Protein AF-A0A813Y7B6-F1 (afdb_monomer_lite)

Sequence (133 aa):
MFFLPTRCTTTSLQLALNINSVHDSIRKAKLEFFLNLTKNAFTKEIIRVSINLNIDRDLTSEIIDIMTTEDDSIINSQLNIMDKVKATLYVIRVREKDKMKQNEEARQIKDILPSNDRVVIKTRLFNSLKFGV

Organism: NCBI:txid104777

Foldseek 3Di:
DDPDPPDDPDPLQCLLVVPDDPLLVVLLVLLVVVLVLCVDPVSVVVCVVCVPPPDDDDSLNVNVVSLVVDPDPQLVPDPDSNSSSVSSNVVSVVVSVVSCVVRPLSVQLNVLPVDPDPVSSVVSVCVSPVDDD

Structure (mmCIF, N/CA/C/O backbone):
data_AF-A0A813Y7B6-F1
#
_entry.id   AF-A0A813Y7B6-F1
#
loop_
_atom_site.group_PDB
_atom_site.id
_atom_site.type_symbol
_atom_site.label_atom_id
_atom_site.label_alt_id
_atom_site.label_comp_id
_atom_site.label_asym_id
_atom_site.label_entity_id
_atom_site.label_seq_id
_atom_site.pdbx_PDB_ins_code
_atom_site.Cartn_x
_atom_site.Cartn_y
_atom_site.Cartn_z
_atom_site.occupancy
_atom_site.B_iso_or_equiv
_atom_site.auth_seq_id
_atom_site.aut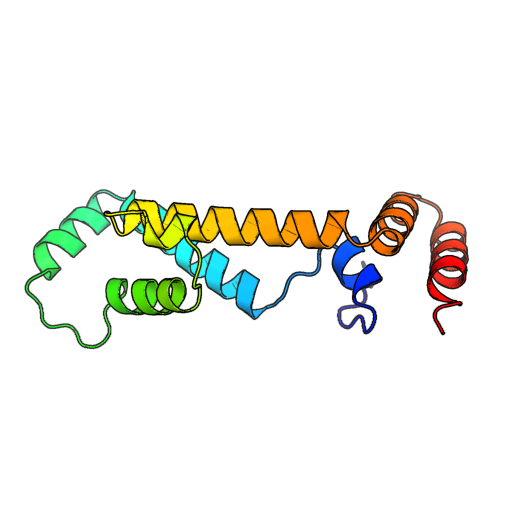h_comp_id
_atom_site.auth_asym_id
_atom_site.auth_atom_id
_atom_site.pdbx_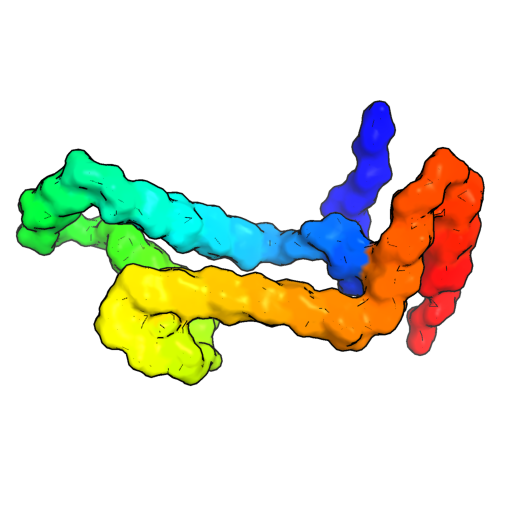PDB_model_num
ATOM 1 N N . MET A 1 1 ? 25.094 15.630 -7.763 1.00 32.09 1 MET A N 1
ATOM 2 C CA . MET A 1 1 ? 23.729 16.093 -8.091 1.00 32.09 1 MET A CA 1
ATOM 3 C C . MET A 1 1 ? 23.071 15.034 -8.971 1.00 32.09 1 MET A C 1
ATOM 5 O O . MET A 1 1 ? 23.553 14.802 -10.074 1.00 32.09 1 MET A O 1
ATOM 9 N N . PHE A 1 2 ? 22.090 14.296 -8.443 1.00 38.66 2 PHE A N 1
ATOM 10 C CA . PHE A 1 2 ? 21.361 13.255 -9.179 1.00 38.66 2 PHE A CA 1
ATOM 11 C C . PHE A 1 2 ? 20.254 13.913 -10.009 1.00 38.66 2 PHE A C 1
ATOM 13 O O . PHE A 1 2 ? 19.359 14.534 -9.448 1.00 38.66 2 PHE A O 1
ATOM 20 N N . PHE A 1 3 ? 20.320 13.782 -11.333 1.00 45.66 3 PHE A N 1
ATOM 21 C CA . PHE A 1 3 ? 19.260 14.193 -12.257 1.00 45.66 3 PHE A CA 1
ATOM 22 C C . PHE A 1 3 ? 18.412 12.953 -12.575 1.00 45.66 3 PHE A C 1
ATOM 24 O O . PHE A 1 3 ? 18.473 12.398 -13.669 1.00 45.66 3 PHE A O 1
ATOM 31 N N . LEU A 1 4 ? 17.711 12.429 -11.565 1.00 51.22 4 LEU A N 1
ATOM 32 C CA . LEU A 1 4 ? 16.708 11.392 -11.798 1.00 51.22 4 LEU A CA 1
ATOM 33 C C . LEU A 1 4 ? 15.534 12.053 -12.535 1.00 51.22 4 LEU A C 1
ATOM 35 O O . LEU A 1 4 ? 15.033 13.070 -12.048 1.00 51.22 4 LEU A O 1
ATOM 39 N N . PRO A 1 5 ? 15.106 11.539 -13.702 1.00 50.25 5 PRO A N 1
ATOM 40 C CA . PRO A 1 5 ? 13.949 12.079 -14.402 1.00 50.25 5 PRO A CA 1
ATOM 41 C C . PRO A 1 5 ? 12.721 11.987 -13.489 1.00 50.25 5 PRO A C 1
ATOM 43 O O . PRO A 1 5 ? 12.234 10.900 -13.197 1.00 50.25 5 PRO A O 1
ATOM 46 N N . THR A 1 6 ? 12.219 13.128 -13.020 1.00 48.78 6 THR A N 1
ATOM 47 C CA . THR A 1 6 ? 11.017 13.212 -12.169 1.00 48.78 6 THR A CA 1
ATOM 48 C C . THR A 1 6 ? 9.726 13.003 -12.954 1.00 48.78 6 THR A C 1
ATOM 50 O O . THR A 1 6 ? 8.670 12.784 -12.367 1.00 48.78 6 THR A O 1
ATOM 53 N N . ARG A 1 7 ? 9.799 13.054 -14.288 1.00 47.41 7 ARG A N 1
ATOM 54 C CA . ARG A 1 7 ? 8.702 12.747 -15.204 1.00 47.41 7 ARG A CA 1
ATOM 55 C C . ARG A 1 7 ? 9.185 11.697 -16.187 1.00 47.41 7 ARG A C 1
ATOM 57 O O . ARG A 1 7 ? 10.040 11.966 -17.024 1.00 47.41 7 ARG A O 1
ATOM 64 N N . CYS A 1 8 ? 8.653 10.498 -16.047 1.00 57.00 8 CYS A N 1
ATOM 65 C CA . CYS A 1 8 ? 8.930 9.385 -16.930 1.00 57.00 8 CYS A CA 1
ATOM 66 C C . CYS A 1 8 ? 7.625 9.038 -17.646 1.00 57.00 8 CYS A C 1
ATOM 68 O O . CYS A 1 8 ? 6.603 8.899 -16.986 1.00 57.00 8 CYS A O 1
ATOM 70 N N . THR A 1 9 ? 7.619 8.984 -18.974 1.00 59.44 9 THR A N 1
ATOM 71 C CA . THR A 1 9 ? 6.411 8.694 -19.766 1.00 59.44 9 THR A CA 1
ATOM 72 C C . THR A 1 9 ? 6.190 7.198 -19.970 1.00 59.44 9 THR A C 1
ATOM 74 O O . THR A 1 9 ? 5.067 6.786 -20.233 1.00 59.44 9 THR A O 1
ATOM 77 N N . THR A 1 10 ? 7.235 6.378 -19.823 1.00 69.81 10 THR A N 1
ATOM 78 C CA . THR A 1 10 ? 7.169 4.929 -20.029 1.00 69.81 10 THR A CA 1
ATOM 79 C C . THR A 1 10 ? 6.948 4.193 -18.709 1.00 69.81 10 THR A C 1
ATOM 81 O O . THR A 1 10 ? 7.734 4.309 -17.765 1.00 69.81 10 THR A O 1
ATOM 84 N N . THR A 1 11 ? 5.882 3.392 -18.640 1.00 71.56 11 THR A N 1
ATOM 85 C CA . THR A 1 11 ? 5.527 2.595 -17.453 1.00 71.56 11 THR A CA 1
ATOM 86 C C . THR A 1 11 ? 6.656 1.640 -17.055 1.00 71.56 11 THR A C 1
ATOM 88 O O . THR A 1 11 ? 6.931 1.484 -15.870 1.00 71.56 11 THR A O 1
ATOM 91 N N . SER A 1 12 ? 7.380 1.070 -18.024 1.00 71.00 12 SER A N 1
ATOM 92 C CA . SER A 1 12 ? 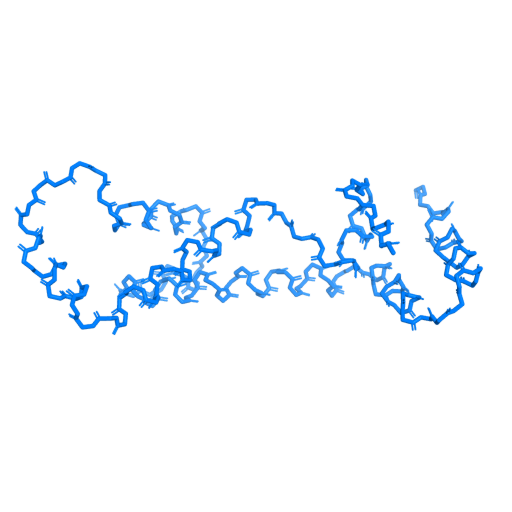8.510 0.161 -17.781 1.00 71.00 12 SER A CA 1
ATOM 93 C C . SER A 1 12 ? 9.681 0.842 -17.052 1.00 71.00 12 SER A C 1
ATOM 95 O O . SER A 1 12 ? 10.243 0.275 -16.117 1.00 71.00 12 SER A O 1
ATOM 97 N N . LEU A 1 13 ? 10.020 2.090 -17.406 1.00 73.19 13 LEU A N 1
ATOM 98 C CA . LEU A 1 13 ? 11.091 2.847 -16.741 1.00 73.19 13 LEU A CA 1
ATOM 99 C C . LEU A 1 13 ? 10.633 3.410 -15.386 1.00 73.19 13 LEU A C 1
ATOM 101 O O . LEU A 1 13 ? 11.421 3.412 -14.442 1.00 73.19 13 LEU A O 1
ATOM 105 N N . GLN A 1 14 ? 9.367 3.828 -15.257 1.00 75.12 14 GLN A N 1
ATOM 106 C CA . GLN A 1 14 ? 8.779 4.189 -13.959 1.00 75.12 14 GLN A CA 1
ATOM 107 C C . GLN A 1 14 ? 8.874 3.027 -12.967 1.00 75.12 14 GLN A C 1
ATOM 109 O O . GLN A 1 14 ? 9.370 3.205 -11.854 1.00 75.12 14 GLN A O 1
ATOM 114 N N . LEU A 1 15 ? 8.454 1.834 -13.399 1.00 76.25 15 LEU A N 1
ATOM 115 C CA . LEU A 1 15 ? 8.557 0.608 -12.617 1.00 76.25 15 LEU A CA 1
ATOM 116 C C . LEU A 1 15 ? 10.020 0.329 -12.266 1.00 76.25 15 LEU A C 1
ATOM 118 O O . LEU A 1 15 ? 10.339 0.233 -11.089 1.00 76.25 15 LEU A O 1
ATOM 122 N N . ALA A 1 16 ? 10.937 0.313 -13.238 1.00 75.75 16 ALA A N 1
ATOM 123 C CA . ALA A 1 16 ? 12.356 0.036 -12.992 1.00 75.75 16 ALA A CA 1
ATOM 124 C C . ALA A 1 16 ? 13.019 0.992 -11.981 1.00 75.75 16 ALA A C 1
ATOM 126 O O . ALA A 1 16 ? 13.853 0.567 -11.179 1.00 75.75 16 ALA A O 1
ATOM 127 N N . LEU A 1 17 ? 12.625 2.269 -11.990 1.00 76.19 17 LEU A N 1
ATOM 128 C CA . LEU A 1 17 ? 13.081 3.296 -11.047 1.00 76.19 17 LEU A CA 1
ATOM 129 C C . LEU A 1 17 ? 12.344 3.264 -9.699 1.00 76.19 17 LEU A C 1
ATOM 131 O O . LEU A 1 17 ? 12.621 4.092 -8.831 1.00 76.19 17 LEU A O 1
ATOM 135 N N . ASN A 1 18 ? 11.427 2.312 -9.513 1.00 74.31 18 ASN A N 1
ATOM 136 C CA . ASN A 1 18 ? 10.583 2.173 -8.332 1.00 74.31 18 ASN A CA 1
ATOM 137 C C . ASN A 1 18 ? 9.771 3.451 -8.038 1.00 74.31 18 ASN A C 1
ATOM 139 O O . ASN A 1 18 ? 9.565 3.826 -6.882 1.00 74.31 18 ASN A O 1
ATOM 143 N N . ILE A 1 19 ? 9.354 4.148 -9.100 1.00 78.50 19 ILE A N 1
ATOM 144 C CA . ILE A 1 19 ? 8.510 5.338 -9.022 1.00 78.50 19 ILE A CA 1
ATOM 145 C C . ILE A 1 19 ? 7.065 4.858 -8.907 1.00 78.50 19 ILE A C 1
ATOM 147 O O . ILE A 1 19 ? 6.453 4.429 -9.884 1.00 78.50 19 ILE A O 1
ATOM 151 N N . ASN A 1 20 ? 6.527 4.927 -7.693 1.00 72.94 20 ASN A N 1
ATOM 152 C CA . ASN A 1 20 ? 5.148 4.549 -7.410 1.00 72.94 20 ASN A CA 1
ATOM 153 C C . ASN A 1 20 ? 4.174 5.690 -7.725 1.00 72.94 20 ASN A C 1
ATOM 155 O O . ASN A 1 20 ? 4.542 6.868 -7.750 1.00 72.94 20 ASN A O 1
ATOM 159 N N . SER A 1 21 ? 2.899 5.338 -7.902 1.00 79.00 21 SER A N 1
ATOM 160 C CA . SER A 1 21 ? 1.814 6.319 -7.959 1.00 79.00 21 SER A CA 1
ATOM 161 C C . SER A 1 21 ? 1.821 7.185 -6.698 1.00 79.00 21 SER A C 1
ATOM 163 O O . SER A 1 21 ? 1.938 6.683 -5.574 1.00 79.00 21 SER A O 1
ATOM 165 N N . VAL A 1 22 ? 1.665 8.498 -6.879 1.00 81.31 22 VAL A N 1
ATOM 166 C CA . VAL A 1 22 ? 1.562 9.454 -5.767 1.00 81.31 22 VAL A CA 1
ATOM 167 C C . VAL A 1 22 ? 0.354 9.117 -4.893 1.00 81.31 22 VAL A C 1
ATOM 169 O O . VAL A 1 22 ? 0.460 9.141 -3.670 1.00 81.31 22 VAL A O 1
ATOM 172 N N . HIS A 1 23 ? -0.766 8.723 -5.506 1.00 81.62 23 HIS A N 1
ATOM 173 C CA . HIS A 1 23 ? -1.965 8.316 -4.776 1.00 81.62 23 HIS A CA 1
ATOM 174 C C . HIS A 1 23 ? -1.714 7.077 -3.912 1.00 81.62 23 HIS A C 1
ATOM 176 O O . HIS A 1 23 ? -2.035 7.100 -2.726 1.00 81.62 23 HIS A O 1
ATOM 182 N N . ASP A 1 24 ? -1.076 6.040 -4.460 1.00 81.25 24 ASP A N 1
ATOM 183 C CA . ASP A 1 24 ? -0.764 4.816 -3.707 1.00 81.25 24 ASP A CA 1
ATOM 184 C C . ASP A 1 24 ? 0.225 5.101 -2.571 1.00 81.25 24 ASP A C 1
ATOM 186 O O . ASP A 1 24 ? 0.063 4.610 -1.453 1.00 81.25 24 ASP A O 1
ATOM 190 N N . SER A 1 25 ? 1.203 5.975 -2.822 1.00 85.38 25 SER A N 1
ATOM 191 C CA . SER A 1 25 ? 2.185 6.394 -1.818 1.00 85.38 25 SER A CA 1
ATOM 192 C C . SER A 1 25 ? 1.533 7.158 -0.663 1.00 85.38 25 SER A C 1
ATOM 194 O O . SER A 1 25 ? 1.819 6.875 0.500 1.00 85.38 25 SER A O 1
ATOM 196 N N . ILE A 1 26 ? 0.616 8.086 -0.962 1.00 88.12 26 ILE A N 1
ATOM 197 C CA . ILE A 1 26 ? -0.142 8.830 0.055 1.00 88.12 26 ILE A CA 1
ATOM 198 C C . ILE A 1 26 ? -1.044 7.881 0.848 1.00 88.12 26 ILE A C 1
ATOM 200 O O . ILE A 1 26 ? -1.061 7.945 2.078 1.00 88.12 26 ILE A O 1
ATOM 204 N N . ARG A 1 27 ? -1.767 6.976 0.173 1.00 87.69 27 ARG A N 1
ATOM 205 C CA . ARG A 1 27 ? -2.630 5.980 0.832 1.00 87.69 27 ARG A CA 1
ATOM 206 C C . ARG A 1 27 ? -1.821 5.122 1.800 1.00 87.69 27 ARG A C 1
ATOM 208 O O . ARG A 1 27 ? -2.172 5.022 2.973 1.00 87.69 27 ARG A O 1
ATOM 215 N N . LYS A 1 28 ? -0.692 4.578 1.343 1.00 90.12 28 LYS A N 1
ATOM 216 C CA . LYS A 1 28 ? 0.225 3.786 2.167 1.00 90.12 28 LYS A CA 1
ATOM 217 C C . LYS A 1 28 ? 0.735 4.571 3.373 1.00 90.12 28 LYS A C 1
ATOM 219 O O . LYS A 1 28 ? 0.673 4.055 4.484 1.00 90.12 28 LYS A O 1
ATOM 224 N N . ALA A 1 29 ? 1.170 5.816 3.174 1.00 90.44 29 ALA A N 1
ATOM 225 C CA . ALA A 1 29 ? 1.653 6.665 4.259 1.00 90.44 29 ALA A CA 1
ATOM 226 C C . ALA A 1 29 ? 0.577 6.906 5.329 1.00 90.44 29 ALA A C 1
ATOM 228 O O . ALA A 1 29 ? 0.867 6.791 6.518 1.00 90.44 29 ALA A O 1
ATOM 229 N N . LYS A 1 30 ? -0.673 7.174 4.927 1.00 91.38 30 LYS A N 1
ATOM 230 C CA . LYS A 1 30 ? -1.796 7.357 5.861 1.00 91.38 30 LYS A CA 1
ATOM 231 C C . LYS A 1 30 ? -2.108 6.085 6.654 1.00 91.38 30 LYS A C 1
ATOM 233 O O . LYS A 1 30 ? -2.252 6.144 7.873 1.00 91.38 30 LYS A O 1
ATOM 238 N N . LEU A 1 31 ? -2.145 4.929 5.990 1.00 91.62 31 LEU A N 1
ATOM 239 C CA . LEU A 1 31 ? -2.380 3.635 6.642 1.00 91.62 31 LEU A CA 1
ATOM 240 C C . LEU A 1 31 ? -1.243 3.259 7.610 1.00 91.62 31 LEU A C 1
ATOM 242 O O . LEU A 1 31 ? -1.496 2.817 8.731 1.00 91.62 31 LEU A O 1
ATOM 246 N N . GLU A 1 32 ? 0.017 3.458 7.213 1.00 92.31 32 GLU A N 1
ATOM 247 C CA . GLU A 1 32 ? 1.185 3.202 8.067 1.00 92.31 32 GLU A CA 1
ATOM 248 C C . GLU A 1 32 ? 1.236 4.166 9.260 1.00 92.31 32 GLU A C 1
ATOM 250 O O . GLU A 1 32 ? 1.531 3.745 10.383 1.00 92.31 32 GLU A O 1
ATOM 255 N N . PHE A 1 33 ? 0.886 5.436 9.048 1.00 91.31 33 PHE A N 1
ATOM 256 C CA . PHE A 1 33 ? 0.737 6.415 10.119 1.00 91.31 33 PHE A CA 1
ATOM 257 C C . PHE A 1 33 ? -0.326 5.975 11.129 1.00 91.31 33 PHE A C 1
ATOM 259 O O . PHE A 1 33 ? -0.034 5.919 12.321 1.00 91.31 33 PHE A O 1
ATOM 266 N N . PHE A 1 34 ? -1.512 5.570 10.668 1.00 90.44 34 PHE A N 1
ATOM 267 C CA . PHE A 1 34 ? -2.584 5.077 11.535 1.00 90.44 34 PHE A CA 1
ATOM 268 C C . PHE A 1 34 ? -2.161 3.848 12.357 1.00 90.44 34 PHE A C 1
ATOM 270 O O . PHE A 1 34 ? -2.382 3.799 13.570 1.00 90.44 34 PHE A O 1
ATOM 277 N N . LEU A 1 35 ? -1.472 2.878 11.742 1.00 90.00 35 LEU A N 1
ATOM 278 C CA . LEU A 1 35 ? -0.924 1.719 12.460 1.00 90.00 35 LEU A CA 1
ATOM 279 C C . LEU A 1 35 ? 0.096 2.104 13.534 1.00 90.00 35 LEU A C 1
ATOM 281 O O . LEU A 1 35 ? 0.212 1.416 14.546 1.00 90.00 35 LEU A O 1
ATOM 285 N N . ASN A 1 36 ? 0.886 3.149 13.310 1.00 89.75 36 ASN A N 1
ATOM 286 C CA . ASN A 1 36 ? 1.873 3.595 14.287 1.00 89.75 36 ASN A CA 1
ATOM 287 C C . ASN A 1 36 ? 1.229 4.413 15.404 1.00 89.75 36 ASN A C 1
ATOM 289 O O . ASN A 1 36 ? 1.561 4.211 16.572 1.00 89.75 36 ASN A O 1
ATOM 293 N N . LEU A 1 37 ? 0.263 5.264 15.063 1.00 87.69 37 LEU A N 1
ATOM 294 C CA . LEU A 1 37 ? -0.506 6.045 16.022 1.00 87.69 37 LEU A CA 1
ATOM 295 C C . LEU A 1 37 ? -1.222 5.119 17.014 1.00 87.69 37 LEU A C 1
ATOM 297 O O . LEU A 1 37 ? -1.100 5.266 18.224 1.00 87.69 37 LEU A O 1
ATOM 301 N N . THR A 1 38 ? -1.875 4.076 16.508 1.00 84.06 38 THR A N 1
ATOM 302 C CA . THR A 1 38 ? -2.599 3.087 17.321 1.00 84.06 38 THR A CA 1
ATOM 303 C C . THR A 1 38 ? -1.697 2.174 18.153 1.00 84.06 38 THR A C 1
ATOM 305 O O . THR A 1 38 ? -2.201 1.473 19.026 1.00 84.06 38 THR A O 1
ATOM 308 N N . LYS A 1 39 ? -0.371 2.167 17.954 1.00 87.44 39 LYS A N 1
ATOM 309 C CA . LYS A 1 39 ? 0.569 1.490 18.871 1.00 87.44 39 LYS A CA 1
ATOM 310 C C . LYS A 1 39 ? 0.869 2.327 20.112 1.00 87.44 39 LYS A C 1
ATOM 312 O O . LYS A 1 39 ? 1.248 1.758 21.134 1.00 87.44 39 LYS A O 1
ATOM 317 N N . ASN A 1 40 ? 0.701 3.646 20.039 1.00 90.69 40 ASN A N 1
ATOM 318 C CA . ASN A 1 40 ? 0.975 4.551 21.146 1.00 90.69 40 ASN A CA 1
ATOM 319 C C . ASN A 1 40 ? -0.104 4.417 22.236 1.00 90.69 40 ASN A C 1
ATOM 321 O O . ASN A 1 40 ? -1.300 4.499 21.959 1.00 90.69 40 ASN A O 1
ATOM 325 N N . ALA A 1 41 ? 0.322 4.212 23.486 1.00 87.69 41 ALA A N 1
ATOM 326 C CA . ALA A 1 41 ? -0.583 4.021 24.619 1.00 87.69 41 ALA A CA 1
ATOM 327 C C . ALA A 1 41 ? -1.471 5.248 24.890 1.00 87.69 41 ALA A C 1
ATOM 329 O O . ALA A 1 41 ? -2.662 5.090 25.144 1.00 87.69 41 ALA A O 1
ATOM 330 N N . PHE A 1 42 ? -0.926 6.462 24.767 1.00 87.88 42 PHE A N 1
ATOM 331 C CA . PHE A 1 42 ? -1.686 7.699 24.954 1.00 87.88 42 PHE A CA 1
ATOM 332 C C . PHE A 1 42 ? -2.720 7.889 23.854 1.00 87.88 42 PHE A C 1
ATOM 334 O O . PHE A 1 42 ? -3.855 8.250 24.138 1.00 87.88 42 PHE A O 1
ATOM 341 N N . THR A 1 43 ? -2.366 7.586 22.604 1.00 85.56 43 THR A N 1
ATOM 342 C CA . THR A 1 43 ? -3.330 7.631 21.502 1.00 85.56 43 THR A CA 1
ATOM 343 C C . THR A 1 43 ? -4.471 6.646 21.729 1.00 85.56 43 THR A C 1
ATOM 345 O O . THR A 1 43 ? -5.623 7.015 21.531 1.00 85.56 43 THR A O 1
ATOM 348 N N . LYS A 1 44 ? -4.187 5.415 22.174 1.00 83.50 44 LYS A N 1
ATOM 349 C CA . LYS A 1 44 ? -5.246 4.446 22.497 1.00 83.50 44 LYS A CA 1
ATOM 350 C C . LYS A 1 44 ? -6.200 4.983 23.560 1.00 83.50 44 LYS A C 1
ATOM 352 O O . LYS A 1 44 ? -7.409 4.833 23.411 1.00 83.50 44 LYS A O 1
ATOM 357 N N . GLU A 1 45 ? -5.664 5.622 24.595 1.00 85.12 45 GLU A N 1
ATOM 358 C CA . GLU A 1 45 ? -6.483 6.181 25.668 1.00 85.12 45 GLU A CA 1
ATOM 359 C C . GLU A 1 45 ? -7.295 7.393 25.190 1.00 85.12 45 GLU A C 1
ATOM 361 O O . GLU A 1 45 ? -8.480 7.481 25.493 1.00 85.12 45 GLU A O 1
ATOM 366 N N . ILE A 1 46 ? -6.715 8.261 24.352 1.00 84.12 46 ILE A N 1
ATOM 367 C CA . ILE A 1 46 ? -7.446 9.355 23.694 1.00 84.12 46 ILE A CA 1
ATOM 368 C C . ILE A 1 46 ? -8.590 8.792 22.849 1.00 84.12 46 ILE A C 1
ATOM 370 O O . ILE A 1 46 ? -9.727 9.195 23.044 1.00 84.12 46 ILE A O 1
ATOM 374 N N . ILE A 1 47 ? -8.329 7.816 21.973 1.00 79.62 47 ILE A N 1
ATOM 375 C CA . ILE A 1 47 ? -9.364 7.189 21.132 1.00 79.62 47 ILE A CA 1
ATOM 376 C C . ILE A 1 47 ? -10.478 6.592 21.999 1.00 79.62 47 ILE A C 1
ATOM 378 O O . ILE A 1 47 ? -11.656 6.771 21.703 1.00 79.62 47 ILE A O 1
ATOM 382 N N . ARG A 1 48 ? -10.121 5.916 23.096 1.00 81.44 48 ARG A N 1
ATOM 383 C CA . ARG A 1 48 ? -11.084 5.317 24.025 1.00 81.44 48 ARG A CA 1
ATOM 384 C C . ARG A 1 48 ? -11.971 6.365 24.700 1.00 81.44 48 ARG A C 1
ATOM 386 O O . ARG A 1 48 ? -13.171 6.142 24.824 1.00 81.44 48 ARG A O 1
ATOM 393 N N . VAL A 1 49 ? -11.402 7.486 25.142 1.00 84.00 49 VAL A N 1
ATOM 394 C CA . VAL A 1 49 ? -12.156 8.571 25.798 1.00 84.00 49 VAL A CA 1
ATOM 395 C C . VAL A 1 49 ? -12.976 9.368 24.779 1.00 84.00 49 VAL A C 1
ATOM 397 O O . VAL A 1 49 ? -14.085 9.806 25.077 1.00 84.00 49 VAL A O 1
ATOM 400 N N . SER A 1 50 ? -12.462 9.518 23.560 1.00 79.50 50 SER A N 1
ATOM 401 C CA . SER A 1 50 ? -13.100 10.258 22.473 1.00 79.50 50 SER A CA 1
ATOM 402 C C . SER A 1 50 ? -14.128 9.447 21.682 1.00 79.50 50 SER A C 1
ATOM 404 O O . SER A 1 50 ? -14.799 10.026 20.839 1.00 79.50 50 SER A O 1
ATOM 406 N N . ILE A 1 51 ? -14.306 8.149 21.958 1.00 75.31 51 ILE A N 1
ATOM 407 C CA . ILE A 1 51 ? -15.176 7.256 21.168 1.00 75.31 51 ILE A CA 1
ATOM 408 C C . ILE A 1 51 ? -16.647 7.701 21.146 1.00 75.31 51 ILE A C 1
ATOM 410 O O . ILE A 1 51 ? -17.365 7.427 20.191 1.00 75.31 51 ILE A O 1
ATOM 414 N N . ASN A 1 52 ? -17.085 8.397 22.200 1.00 77.50 52 ASN A N 1
ATOM 415 C CA . ASN A 1 52 ? -18.450 8.906 22.342 1.00 77.50 52 ASN A CA 1
ATOM 416 C C . ASN A 1 52 ? -18.597 10.356 21.857 1.00 77.50 52 ASN A C 1
ATOM 418 O O . ASN A 1 52 ? -19.695 10.911 21.902 1.00 77.50 52 ASN A O 1
ATOM 422 N N . LEU A 1 53 ? -17.502 10.998 21.440 1.00 80.00 53 LEU A N 1
ATOM 423 C CA . LEU A 1 53 ? -17.564 12.319 20.837 1.00 80.00 53 LEU A CA 1
ATOM 424 C C . LEU A 1 53 ? -17.987 12.140 19.384 1.00 80.00 53 LEU A C 1
ATOM 426 O O . LEU A 1 53 ? -17.305 11.476 18.608 1.00 80.00 53 LEU A O 1
ATOM 430 N N . ASN A 1 54 ? -19.113 12.745 19.017 1.00 71.19 54 ASN A N 1
ATOM 431 C CA . ASN A 1 54 ? -19.570 12.741 17.636 1.00 71.19 54 ASN A CA 1
ATOM 432 C C . ASN A 1 54 ? -18.737 13.755 16.837 1.00 71.19 54 ASN A C 1
ATOM 434 O O . ASN A 1 54 ? -19.111 14.920 16.702 1.00 71.19 54 ASN A O 1
ATOM 438 N N . ILE A 1 55 ? -17.547 13.328 16.419 1.00 74.62 55 ILE A N 1
ATOM 439 C CA . ILE A 1 55 ? -16.618 14.125 15.622 1.00 74.62 55 ILE A CA 1
ATOM 440 C C . ILE A 1 55 ? -16.919 13.846 14.157 1.00 74.62 55 ILE A C 1
ATOM 442 O O . ILE A 1 55 ? -16.773 12.720 13.684 1.00 74.62 55 ILE A O 1
ATOM 446 N N . ASP A 1 56 ? -17.331 14.886 13.442 1.00 72.56 56 ASP A N 1
ATOM 447 C CA . ASP A 1 56 ? -17.583 14.786 12.013 1.00 72.56 56 ASP A CA 1
ATOM 448 C C . ASP A 1 56 ? -16.251 14.559 11.273 1.00 72.56 56 ASP A C 1
ATOM 450 O O . ASP A 1 56 ? -15.306 15.335 11.437 1.00 72.56 56 ASP A O 1
ATOM 454 N N . ARG A 1 57 ? -16.167 13.473 10.493 1.00 74.75 57 ARG A N 1
ATOM 455 C CA . ARG A 1 57 ? -14.953 12.998 9.790 1.00 74.75 57 ARG A CA 1
ATOM 456 C C . ARG A 1 57 ? -13.732 12.783 10.691 1.00 74.75 57 ARG A C 1
ATOM 458 O O . ARG A 1 57 ? -12.681 13.402 10.515 1.00 74.75 57 ARG A O 1
ATOM 465 N N . ASP A 1 58 ? -13.859 11.880 11.656 1.00 80.94 58 ASP A N 1
ATOM 466 C CA . ASP A 1 58 ? -12.728 11.459 12.478 1.00 80.94 58 ASP A CA 1
ATOM 467 C C . ASP A 1 58 ? -11.652 10.690 11.674 1.00 80.94 58 ASP A C 1
ATOM 469 O O . ASP A 1 58 ? -11.860 10.244 10.544 1.00 80.94 58 ASP A O 1
ATOM 473 N N . LEU A 1 59 ? -10.479 10.485 12.280 1.00 81.44 59 LEU A N 1
ATOM 474 C CA . LEU A 1 59 ? -9.382 9.748 11.644 1.00 81.44 59 LEU A CA 1
ATOM 475 C C . LEU A 1 59 ? -9.793 8.318 11.238 1.00 81.44 59 LEU A C 1
ATOM 477 O O . LEU A 1 59 ? -9.294 7.790 10.246 1.00 81.44 59 LEU A O 1
ATOM 481 N N . THR A 1 60 ? -10.687 7.680 11.996 1.00 81.69 60 THR A N 1
ATOM 482 C CA . THR A 1 60 ? -11.154 6.316 11.720 1.00 81.69 60 THR A CA 1
ATOM 483 C C . THR A 1 60 ? -11.970 6.261 10.433 1.00 81.69 60 THR A C 1
ATOM 485 O O . THR A 1 60 ? -11.736 5.382 9.604 1.00 81.69 60 THR A O 1
ATOM 488 N N . SER A 1 61 ? -12.891 7.208 10.243 1.00 84.62 61 SER A N 1
ATOM 489 C CA . SER A 1 61 ? -13.725 7.318 9.045 1.00 84.62 61 SER A CA 1
ATOM 490 C C . SER A 1 61 ? -12.890 7.568 7.789 1.00 84.62 61 SER A C 1
ATOM 492 O O . SER A 1 61 ? -13.066 6.859 6.802 1.00 84.62 61 SER A O 1
ATOM 494 N N . GLU A 1 62 ? -11.880 8.444 7.852 1.00 85.75 62 GLU A N 1
ATOM 495 C CA . GLU A 1 62 ? -10.955 8.655 6.729 1.00 85.75 62 GLU A CA 1
ATOM 496 C C . GLU A 1 62 ? -10.205 7.363 6.350 1.00 85.75 62 GLU A C 1
ATOM 498 O O . GLU A 1 62 ? -10.018 7.052 5.171 1.00 85.75 62 GLU A O 1
ATOM 503 N N . ILE A 1 63 ? -9.781 6.575 7.342 1.00 87.88 63 ILE A N 1
ATOM 504 C CA . ILE A 1 63 ? -9.091 5.301 7.103 1.00 87.88 63 ILE A CA 1
ATOM 505 C C . ILE A 1 63 ? -10.039 4.263 6.500 1.00 87.88 63 ILE A C 1
ATOM 507 O O . ILE A 1 63 ? -9.626 3.509 5.617 1.00 87.88 63 ILE A O 1
ATOM 511 N N . ILE A 1 64 ? -11.305 4.240 6.921 1.00 85.50 64 ILE A N 1
ATOM 512 C CA . ILE A 1 64 ? -12.336 3.391 6.316 1.00 85.50 64 ILE A CA 1
ATOM 513 C C . ILE A 1 64 ? -12.526 3.758 4.843 1.00 85.50 64 ILE A C 1
ATOM 515 O O . ILE A 1 64 ? -12.456 2.866 3.998 1.00 85.50 64 ILE A O 1
ATOM 519 N N . ASP A 1 65 ? -12.645 5.038 4.502 1.00 85.75 65 ASP A N 1
ATOM 520 C CA . ASP A 1 65 ? -12.778 5.481 3.108 1.00 85.75 65 ASP A CA 1
ATOM 521 C C . ASP A 1 65 ? -11.577 5.043 2.250 1.00 85.75 65 ASP A C 1
ATOM 523 O O . ASP A 1 65 ? -11.732 4.526 1.138 1.00 85.75 65 ASP A O 1
ATOM 527 N N . ILE A 1 66 ? -10.359 5.158 2.792 1.00 84.50 66 ILE A N 1
ATOM 528 C CA . ILE A 1 66 ? -9.131 4.714 2.115 1.00 84.50 66 ILE A CA 1
ATOM 529 C C . ILE A 1 66 ? -9.123 3.198 1.875 1.00 84.50 66 ILE A C 1
ATOM 531 O O . ILE A 1 66 ? -8.578 2.763 0.859 1.00 84.50 66 ILE A O 1
ATOM 535 N N . MET A 1 67 ? -9.702 2.394 2.771 1.00 81.50 67 MET A N 1
ATOM 536 C CA . MET A 1 67 ? -9.793 0.936 2.608 1.00 81.50 67 MET A CA 1
ATOM 537 C C . MET A 1 67 ? -10.908 0.520 1.643 1.00 81.50 67 MET A C 1
ATOM 539 O O . MET A 1 67 ? -10.723 -0.411 0.869 1.00 81.50 67 MET A O 1
ATOM 543 N N . THR A 1 68 ? -12.047 1.218 1.653 1.00 72.88 68 THR A N 1
ATOM 544 C CA . THR A 1 68 ? -13.249 0.841 0.878 1.00 72.88 68 THR A CA 1
ATOM 545 C C . THR A 1 68 ? -13.072 1.038 -0.631 1.00 72.88 68 THR A C 1
ATOM 547 O O . THR A 1 68 ? -13.816 0.488 -1.434 1.00 72.88 68 THR A O 1
ATOM 550 N N . THR A 1 69 ? -12.047 1.785 -1.040 1.00 67.81 69 THR A N 1
ATOM 551 C CA . THR A 1 69 ? -11.662 1.919 -2.454 1.00 67.81 69 THR A CA 1
ATOM 552 C C . THR A 1 69 ? -11.078 0.635 -3.063 1.00 67.81 69 THR A C 1
ATOM 554 O O . THR A 1 69 ? -10.856 0.593 -4.271 1.00 67.81 69 THR A O 1
ATOM 557 N N . GLU A 1 70 ? -10.829 -0.412 -2.269 1.00 68.44 70 GLU A N 1
ATOM 558 C CA . GLU A 1 70 ? -10.268 -1.688 -2.726 1.00 68.44 70 GLU A CA 1
ATOM 559 C C . GLU A 1 70 ? -11.294 -2.818 -2.575 1.00 68.44 70 GLU A C 1
ATOM 561 O O . GLU A 1 70 ? -11.529 -3.304 -1.470 1.00 68.44 70 GLU A O 1
ATOM 566 N N . ASP A 1 71 ? -11.866 -3.284 -3.687 1.00 73.62 71 ASP A N 1
ATOM 567 C CA . ASP A 1 71 ? -12.655 -4.519 -3.697 1.00 73.62 71 ASP A CA 1
ATOM 568 C C . ASP A 1 71 ? -11.719 -5.734 -3.796 1.00 73.62 71 ASP A C 1
ATOM 570 O O . ASP A 1 71 ? -11.418 -6.241 -4.877 1.00 73.62 71 ASP A O 1
ATOM 574 N N . ASP A 1 72 ? -11.160 -6.142 -2.653 1.00 84.31 72 ASP A N 1
ATOM 575 C CA . ASP A 1 72 ? -10.239 -7.274 -2.555 1.00 84.31 72 ASP A CA 1
ATOM 576 C C . ASP A 1 72 ? -10.715 -8.278 -1.499 1.00 84.31 72 ASP A C 1
ATOM 578 O O . ASP A 1 72 ? -10.937 -7.937 -0.332 1.00 84.31 72 ASP A O 1
ATOM 582 N N . SER A 1 73 ? -10.841 -9.546 -1.901 1.00 84.56 73 SER A N 1
ATOM 583 C CA . SER A 1 73 ? -11.324 -10.632 -1.038 1.00 84.56 73 SER A CA 1
ATOM 584 C C . SER A 1 73 ? -10.530 -10.778 0.268 1.00 84.56 73 SER A C 1
ATOM 586 O O . SER A 1 73 ? -11.123 -11.079 1.303 1.00 84.56 73 SER A O 1
ATOM 588 N N . ILE A 1 74 ? -9.218 -10.501 0.250 1.00 85.19 74 ILE A N 1
ATOM 589 C CA . ILE A 1 74 ? -8.344 -10.610 1.427 1.00 85.19 74 ILE A CA 1
ATOM 590 C C . ILE A 1 74 ? -8.647 -9.496 2.433 1.00 85.19 74 ILE A C 1
ATOM 592 O O . ILE A 1 74 ? -8.544 -9.710 3.641 1.00 85.19 74 ILE A O 1
ATOM 596 N N . ILE A 1 75 ? -9.010 -8.306 1.949 1.00 85.88 75 ILE A N 1
ATOM 597 C CA . ILE A 1 75 ? -9.385 -7.161 2.788 1.00 85.88 75 ILE A CA 1
ATOM 598 C C . ILE A 1 75 ? -10.789 -7.389 3.352 1.00 85.88 75 ILE A C 1
ATOM 600 O O . ILE A 1 75 ? -11.012 -7.239 4.556 1.00 85.88 75 ILE A O 1
ATOM 604 N N . ASN A 1 76 ? -11.718 -7.814 2.494 1.00 85.12 76 ASN A N 1
ATOM 605 C CA . ASN A 1 76 ? -13.120 -8.026 2.842 1.00 85.12 76 ASN A CA 1
ATOM 606 C C . ASN A 1 76 ? -13.322 -9.170 3.845 1.00 85.12 76 ASN A C 1
ATOM 608 O O . ASN A 1 76 ? -14.248 -9.111 4.652 1.00 85.12 76 ASN A O 1
ATOM 612 N N . SER A 1 77 ? -12.436 -10.171 3.862 1.00 87.06 77 SER A N 1
ATOM 613 C CA . SER A 1 77 ? -12.492 -11.273 4.828 1.00 87.06 77 SER A CA 1
ATOM 614 C C . SER A 1 77 ? -12.074 -10.883 6.252 1.00 87.06 77 SER A C 1
ATOM 616 O O . SER A 1 77 ? -12.253 -11.679 7.173 1.00 87.06 77 SER A O 1
ATOM 618 N N . GLN A 1 78 ? -11.477 -9.705 6.463 1.00 87.31 78 GLN A N 1
ATOM 619 C CA . GLN A 1 78 ? -11.020 -9.296 7.793 1.00 87.31 78 GLN A CA 1
ATOM 620 C C . GLN A 1 78 ? -12.164 -8.683 8.606 1.00 87.31 78 GLN A C 1
ATOM 622 O O . GLN A 1 78 ? -12.904 -7.827 8.125 1.00 87.31 78 GLN A O 1
ATOM 627 N N . LEU A 1 79 ? -12.269 -9.071 9.878 1.00 83.81 79 LEU A N 1
ATOM 628 C CA . LEU A 1 79 ? -13.322 -8.589 10.781 1.00 83.81 79 LEU A CA 1
ATOM 629 C C . LEU A 1 79 ? -12.937 -7.292 11.509 1.00 83.81 79 LEU A C 1
ATOM 631 O O . LEU A 1 79 ? -13.790 -6.460 11.801 1.00 83.81 79 LEU A O 1
ATOM 635 N N . ASN A 1 80 ? -11.647 -7.106 11.790 1.00 87.56 80 ASN A N 1
ATOM 636 C CA . ASN A 1 80 ? -11.124 -5.973 12.549 1.00 87.56 80 ASN A CA 1
ATOM 637 C C . ASN A 1 80 ? -10.540 -4.903 11.615 1.00 87.56 80 ASN A C 1
ATOM 639 O O . ASN A 1 80 ? -9.797 -5.231 10.691 1.00 87.56 80 ASN A O 1
ATOM 643 N N . ILE A 1 81 ? -10.789 -3.623 11.911 1.00 85.81 81 ILE A N 1
ATOM 644 C CA . ILE A 1 81 ? -10.200 -2.469 11.209 1.00 85.81 81 ILE A CA 1
ATOM 645 C C . ILE A 1 81 ? -8.673 -2.580 11.154 1.00 85.81 81 ILE A C 1
ATOM 647 O O . ILE A 1 81 ? -8.077 -2.377 10.102 1.00 85.81 81 ILE A O 1
ATOM 651 N N . MET A 1 82 ? -8.023 -2.965 12.254 1.00 88.06 82 MET A N 1
ATOM 652 C CA . MET A 1 82 ? -6.559 -3.069 12.289 1.00 88.06 82 MET A CA 1
ATOM 653 C C . MET A 1 82 ? -6.018 -4.125 11.325 1.00 88.06 82 MET A C 1
ATOM 655 O O . MET A 1 82 ? -4.962 -3.932 10.718 1.00 88.06 82 MET A O 1
ATOM 659 N N . ASP A 1 83 ? -6.733 -5.235 11.172 1.00 88.88 83 ASP A N 1
ATOM 660 C CA . ASP A 1 83 ? -6.331 -6.305 10.266 1.00 88.88 83 ASP A CA 1
ATOM 661 C C . ASP A 1 83 ? -6.726 -5.981 8.822 1.00 88.88 83 ASP A C 1
ATOM 663 O O . ASP A 1 83 ? -5.935 -6.250 7.921 1.00 88.88 83 ASP A O 1
ATOM 667 N N . LYS A 1 84 ? -7.840 -5.264 8.599 1.00 89.44 84 LYS A N 1
ATOM 668 C CA . LYS A 1 84 ? -8.168 -4.648 7.301 1.00 89.44 84 LYS A CA 1
ATOM 669 C C . LYS A 1 84 ? -7.074 -3.691 6.829 1.00 89.44 84 LYS A C 1
ATOM 671 O O . LYS A 1 84 ? -6.649 -3.774 5.678 1.00 89.44 84 LYS A O 1
ATOM 676 N N . VAL A 1 85 ? -6.549 -2.833 7.708 1.00 90.12 85 VAL A N 1
ATOM 677 C CA . VAL A 1 85 ? -5.455 -1.903 7.374 1.00 90.12 85 VAL A CA 1
ATOM 678 C C . VAL A 1 85 ? -4.187 -2.668 6.977 1.00 90.12 85 VAL A C 1
ATOM 680 O O . VAL A 1 85 ? -3.566 -2.358 5.959 1.00 90.12 85 VAL A O 1
ATOM 683 N N . LYS A 1 86 ? -3.808 -3.704 7.738 1.00 90.62 86 LYS A N 1
ATOM 684 C CA . LYS A 1 86 ? -2.654 -4.558 7.397 1.00 90.62 86 LYS A CA 1
ATOM 685 C C . LYS A 1 86 ? -2.863 -5.305 6.077 1.00 90.62 86 LYS A C 1
ATOM 687 O O . LYS A 1 86 ? -1.930 -5.370 5.279 1.00 90.62 86 LYS A O 1
ATOM 692 N N . ALA A 1 87 ? -4.060 -5.842 5.845 1.00 89.25 87 ALA A N 1
ATOM 693 C CA . ALA A 1 87 ? -4.421 -6.527 4.607 1.00 89.25 87 ALA A CA 1
ATOM 694 C C . ALA A 1 87 ? -4.351 -5.576 3.406 1.00 89.25 87 ALA A C 1
ATOM 696 O O . ALA A 1 87 ? -3.739 -5.911 2.397 1.00 89.25 87 ALA A O 1
ATOM 697 N N . THR A 1 88 ? -4.856 -4.350 3.548 1.00 89.25 88 THR A N 1
ATOM 698 C CA . THR A 1 88 ? -4.777 -3.312 2.507 1.00 89.25 88 THR A CA 1
ATOM 699 C C . THR A 1 88 ? -3.322 -2.981 2.168 1.00 89.25 88 THR A C 1
ATOM 701 O O . THR A 1 88 ? -2.928 -2.979 1.003 1.00 89.25 88 THR A O 1
ATOM 704 N N . LEU A 1 89 ? -2.470 -2.785 3.183 1.00 90.19 89 LEU A N 1
ATOM 705 C CA . LEU A 1 89 ? -1.033 -2.565 2.977 1.00 90.19 89 LEU A CA 1
ATOM 706 C C . LEU A 1 89 ? -0.343 -3.752 2.296 1.00 90.19 89 LEU A C 1
ATOM 708 O O . LEU A 1 89 ? 0.574 -3.557 1.495 1.00 90.19 89 LEU A O 1
ATOM 712 N N . TYR A 1 90 ? -0.752 -4.975 2.626 1.00 90.00 90 TYR A N 1
ATOM 713 C CA . TYR A 1 90 ? -0.243 -6.181 1.986 1.00 90.00 90 TYR A CA 1
ATOM 714 C C . TYR A 1 90 ? -0.627 -6.227 0.504 1.00 90.00 90 TYR A C 1
ATOM 716 O O . TYR A 1 90 ? 0.261 -6.378 -0.334 1.00 90.00 90 TYR A O 1
ATOM 724 N N . VAL A 1 91 ? -1.905 -6.018 0.178 1.00 88.06 91 VAL A N 1
ATOM 725 C CA . VAL A 1 91 ? -2.421 -6.010 -1.200 1.00 88.06 91 VAL A CA 1
ATOM 726 C C . VAL A 1 91 ? -1.699 -4.966 -2.052 1.00 88.06 91 VAL A C 1
ATOM 728 O O . VAL A 1 91 ? -1.199 -5.302 -3.126 1.00 88.06 91 VAL A O 1
ATOM 731 N N . ILE A 1 92 ? -1.535 -3.737 -1.546 1.00 86.50 92 ILE A N 1
ATOM 73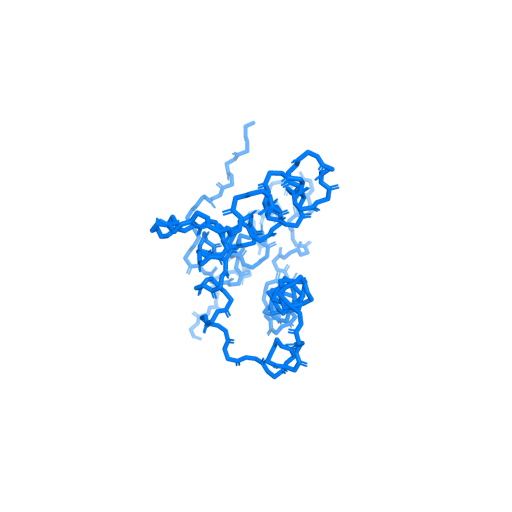2 C CA . ILE A 1 92 ? -0.781 -2.677 -2.239 1.00 86.50 92 ILE A CA 1
ATOM 733 C C . ILE A 1 92 ? 0.649 -3.149 -2.550 1.00 86.50 92 ILE A C 1
ATOM 735 O O . ILE A 1 92 ? 1.096 -3.075 -3.694 1.00 86.50 92 ILE A O 1
ATOM 739 N N . ARG A 1 93 ? 1.361 -3.710 -1.561 1.00 85.38 93 ARG A N 1
ATOM 740 C CA . ARG A 1 93 ? 2.745 -4.192 -1.737 1.00 85.38 93 ARG A CA 1
ATOM 741 C C . ARG A 1 93 ? 2.852 -5.360 -2.716 1.00 85.38 93 ARG A C 1
ATOM 743 O O . ARG A 1 93 ? 3.849 -5.462 -3.429 1.00 85.38 93 ARG A O 1
ATOM 750 N N . VAL A 1 94 ? 1.886 -6.276 -2.716 1.00 85.25 94 VAL A N 1
ATOM 751 C CA . VAL A 1 94 ? 1.869 -7.413 -3.647 1.00 85.25 94 VAL A CA 1
ATOM 752 C C . VAL A 1 94 ? 1.627 -6.918 -5.067 1.00 85.25 94 VAL A C 1
ATOM 754 O O . VAL A 1 94 ? 2.414 -7.245 -5.948 1.00 85.25 94 VAL A O 1
ATOM 757 N N . ARG A 1 95 ? 0.643 -6.038 -5.277 1.00 83.06 95 ARG A N 1
ATOM 758 C CA . ARG A 1 95 ? 0.367 -5.450 -6.596 1.00 83.06 95 ARG A CA 1
ATOM 759 C C . ARG A 1 95 ? 1.560 -4.675 -7.152 1.00 83.06 95 ARG A C 1
ATOM 761 O O . ARG A 1 95 ? 1.867 -4.806 -8.333 1.00 83.06 95 ARG A O 1
ATOM 768 N N . GLU A 1 96 ? 2.267 -3.907 -6.320 1.00 80.31 96 GLU A N 1
ATOM 769 C CA . GLU A 1 96 ? 3.520 -3.239 -6.714 1.00 80.31 96 GLU A CA 1
ATOM 770 C C . GLU A 1 96 ? 4.567 -4.253 -7.215 1.00 80.31 96 GLU A C 1
ATOM 772 O O . GLU A 1 96 ? 5.181 -4.064 -8.269 1.00 80.31 96 GLU A O 1
ATOM 777 N N . LYS A 1 97 ? 4.743 -5.368 -6.494 1.00 79.44 97 LYS A N 1
ATOM 778 C CA . LYS A 1 97 ? 5.676 -6.437 -6.882 1.00 79.44 97 LYS A CA 1
ATOM 779 C C . LYS A 1 97 ? 5.236 -7.178 -8.141 1.00 79.44 97 LYS A C 1
ATOM 781 O O . LYS A 1 97 ? 6.091 -7.543 -8.945 1.00 79.44 97 LYS A O 1
ATOM 786 N N . ASP A 1 98 ? 3.943 -7.401 -8.321 1.00 79.06 98 ASP A N 1
ATOM 787 C CA . ASP A 1 98 ? 3.419 -8.112 -9.484 1.00 79.06 98 ASP A CA 1
ATOM 788 C C . ASP A 1 98 ? 3.530 -7.269 -10.753 1.00 79.06 98 ASP A C 1
ATOM 790 O O . ASP A 1 98 ? 3.978 -7.790 -11.772 1.00 79.06 98 ASP A O 1
ATOM 794 N N . LYS A 1 99 ? 3.277 -5.953 -10.683 1.00 77.25 99 LYS A N 1
ATOM 795 C CA . LYS A 1 99 ? 3.537 -5.026 -11.802 1.00 77.25 99 LYS A CA 1
ATOM 796 C C . LYS A 1 99 ? 5.000 -5.078 -12.256 1.00 77.25 99 LYS A C 1
ATOM 798 O O . LYS A 1 99 ? 5.283 -5.111 -13.448 1.00 77.25 99 LYS A O 1
ATOM 803 N N . MET A 1 100 ? 5.930 -5.146 -11.303 1.00 72.44 100 MET A N 1
ATOM 804 C CA . MET A 1 100 ? 7.363 -5.311 -11.575 1.00 72.44 100 MET A CA 1
ATOM 805 C C . MET A 1 100 ? 7.709 -6.676 -12.179 1.00 72.44 100 MET A C 1
ATOM 807 O O . MET A 1 100 ? 8.583 -6.777 -13.035 1.00 72.44 100 MET A O 1
ATOM 811 N N . LYS A 1 101 ? 7.047 -7.749 -11.734 1.00 73.38 101 LYS A N 1
ATOM 812 C CA . LYS A 1 101 ? 7.262 -9.090 -12.286 1.00 73.38 101 LYS A CA 1
ATOM 813 C C . LYS A 1 101 ? 6.687 -9.226 -13.690 1.00 73.38 101 LYS A C 1
ATOM 815 O O . LYS A 1 101 ? 7.308 -9.888 -14.504 1.00 73.38 101 LYS A O 1
ATOM 820 N N . GLN A 1 102 ? 5.534 -8.646 -13.981 1.00 71.62 102 GLN A N 1
ATOM 821 C CA . GLN A 1 102 ? 4.892 -8.792 -15.289 1.00 71.62 102 GLN A CA 1
ATOM 822 C C . GLN A 1 102 ? 5.571 -7.957 -16.385 1.00 71.62 102 GLN A C 1
ATOM 824 O O . GLN A 1 102 ? 5.347 -8.212 -17.564 1.00 71.62 102 GLN A O 1
ATOM 829 N N . ASN A 1 103 ? 6.414 -6.988 -16.017 1.00 75.62 103 ASN A N 1
ATOM 830 C CA . ASN A 1 103 ? 7.092 -6.114 -16.966 1.00 75.62 103 ASN A CA 1
ATOM 831 C C . ASN A 1 103 ? 8.557 -6.549 -17.186 1.00 75.62 103 ASN A C 1
ATOM 833 O O . ASN A 1 103 ? 9.461 -6.169 -16.439 1.00 75.62 103 ASN A O 1
ATOM 837 N N . GLU A 1 104 ? 8.781 -7.367 -18.219 1.00 73.88 104 GLU A N 1
ATOM 838 C CA . GLU A 1 104 ? 10.106 -7.885 -18.599 1.00 73.88 104 GLU A CA 1
ATOM 839 C C . GLU A 1 104 ? 11.082 -6.746 -18.962 1.00 73.88 104 GLU A C 1
ATOM 841 O O . GLU A 1 104 ? 12.243 -6.766 -18.552 1.00 73.88 104 GLU A O 1
ATOM 846 N N . GLU A 1 105 ? 10.600 -5.696 -19.638 1.00 72.94 105 GLU A N 1
ATOM 847 C CA . GLU A 1 105 ? 11.387 -4.499 -19.968 1.00 72.94 105 GLU A CA 1
ATOM 848 C C . GLU A 1 105 ? 11.846 -3.754 -18.709 1.00 72.94 105 GLU A C 1
ATOM 850 O O . GLU A 1 105 ? 12.992 -3.317 -18.619 1.00 72.94 105 GLU A O 1
ATOM 855 N N . ALA A 1 106 ? 10.983 -3.638 -17.696 1.00 74.38 106 ALA A N 1
ATOM 856 C CA . ALA A 1 106 ? 11.321 -3.000 -16.428 1.00 74.38 106 ALA A CA 1
ATOM 857 C C . ALA A 1 106 ? 12.445 -3.749 -15.699 1.00 74.38 106 ALA A C 1
ATOM 859 O O . ALA A 1 106 ? 13.300 -3.113 -15.080 1.00 74.38 106 ALA A O 1
ATOM 860 N N . ARG A 1 107 ? 12.491 -5.086 -15.793 1.00 76.38 107 ARG A N 1
ATOM 861 C CA . ARG A 1 107 ? 13.600 -5.881 -15.239 1.00 76.38 107 ARG A CA 1
ATOM 862 C C . ARG A 1 107 ? 14.905 -5.601 -15.973 1.00 76.38 107 ARG A C 1
ATOM 864 O O . ARG A 1 107 ? 15.899 -5.284 -15.329 1.00 76.38 107 ARG A O 1
ATOM 871 N N . GLN A 1 108 ? 14.878 -5.624 -17.304 1.00 77.94 108 GLN A N 1
ATOM 872 C CA . GLN A 1 108 ? 16.060 -5.338 -18.122 1.00 77.94 108 GLN A CA 1
ATOM 873 C C . GLN A 1 108 ? 16.602 -3.927 -17.858 1.00 77.94 108 GLN A C 1
ATOM 875 O O . GLN A 1 108 ? 17.805 -3.739 -17.689 1.00 77.94 108 GLN A O 1
ATOM 880 N N . ILE A 1 109 ? 15.715 -2.933 -17.747 1.00 77.31 109 ILE A N 1
ATOM 881 C CA . ILE A 1 109 ? 16.076 -1.559 -17.380 1.00 77.31 109 ILE A CA 1
ATOM 882 C C . ILE A 1 109 ? 16.703 -1.522 -15.983 1.00 77.31 109 ILE A C 1
ATOM 884 O O . ILE A 1 109 ? 17.727 -0.864 -15.789 1.00 77.31 109 ILE A O 1
ATOM 888 N N . LYS A 1 110 ? 16.129 -2.239 -15.012 1.00 78.69 110 LYS A N 1
ATOM 889 C CA . LYS A 1 110 ? 16.642 -2.297 -13.639 1.00 78.69 110 LYS A CA 1
ATOM 890 C C . LYS A 1 110 ? 18.062 -2.862 -13.565 1.00 78.69 110 LYS A C 1
ATOM 892 O O . LYS A 1 110 ? 18.856 -2.350 -12.780 1.00 78.69 110 LYS A O 1
ATOM 897 N N . ASP A 1 111 ? 18.404 -3.826 -14.415 1.00 80.81 111 ASP A N 1
ATOM 898 C CA . ASP A 1 111 ? 19.747 -4.420 -14.483 1.00 80.81 111 ASP A CA 1
ATOM 899 C C . ASP A 1 111 ? 20.798 -3.483 -15.111 1.00 80.81 111 ASP A C 1
ATOM 901 O O . ASP A 1 111 ? 22.000 -3.643 -14.888 1.00 80.81 111 ASP A O 1
ATOM 905 N N . ILE A 1 112 ? 20.371 -2.460 -15.861 1.00 80.31 112 ILE A N 1
ATOM 906 C CA . ILE A 1 112 ? 21.262 -1.457 -16.472 1.00 80.31 112 ILE A CA 1
ATOM 907 C C . ILE A 1 112 ? 21.675 -0.373 -15.464 1.00 80.31 112 ILE A C 1
ATOM 909 O O . ILE A 1 112 ? 22.808 0.115 -15.503 1.00 80.31 112 ILE A O 1
ATOM 913 N N . LEU A 1 113 ? 20.768 0.004 -14.558 1.00 72.94 113 LEU A N 1
ATOM 914 C CA . LEU A 1 113 ? 20.944 1.098 -13.595 1.00 72.94 113 LEU A CA 1
ATOM 915 C C . LEU A 1 113 ? 22.109 0.954 -12.588 1.00 72.94 113 LEU A C 1
ATOM 917 O O . LEU A 1 113 ? 22.668 1.992 -12.236 1.00 72.94 113 LEU A O 1
ATOM 921 N N . PRO A 1 114 ? 22.511 -0.244 -12.111 1.00 78.81 114 PRO A N 1
ATOM 922 C CA . PRO A 1 114 ? 23.612 -0.375 -11.152 1.00 78.81 114 PRO A CA 1
ATOM 923 C C . PRO A 1 114 ? 25.022 -0.226 -11.758 1.00 78.81 114 PRO A C 1
ATOM 925 O O . PRO A 1 114 ? 26.004 -0.334 -11.026 1.00 78.81 114 PRO A O 1
ATOM 928 N N . SER A 1 115 ? 25.170 0.017 -13.067 1.00 75.62 115 SER A N 1
ATOM 929 C CA . SER A 1 115 ? 26.488 0.259 -13.675 1.00 75.62 115 SER A CA 1
ATOM 930 C C . SER A 1 115 ? 27.087 1.602 -13.225 1.00 75.62 115 SER A C 1
ATOM 932 O O . SER A 1 115 ? 26.408 2.622 -13.213 1.00 75.62 115 SER A O 1
ATOM 934 N N . ASN A 1 116 ? 28.385 1.640 -12.906 1.00 68.69 116 ASN A N 1
ATOM 935 C CA . ASN A 1 116 ? 29.074 2.886 -12.532 1.00 68.69 116 ASN A CA 1
ATOM 936 C C . ASN A 1 116 ? 29.441 3.772 -13.739 1.00 68.69 116 ASN A C 1
ATOM 938 O O . ASN A 1 116 ? 29.805 4.938 -13.562 1.00 68.69 116 ASN A O 1
ATOM 942 N N . ASP A 1 117 ? 29.342 3.248 -14.964 1.00 81.62 117 ASP A N 1
ATOM 943 C CA . ASP A 1 117 ? 29.677 3.978 -16.184 1.00 81.62 117 ASP A CA 1
ATOM 944 C C . ASP A 1 117 ? 28.431 4.646 -16.788 1.00 81.62 117 ASP A C 1
ATOM 946 O O . ASP A 1 117 ? 27.514 4.007 -17.311 1.00 81.62 117 ASP A O 1
ATOM 950 N N . ARG A 1 118 ? 28.416 5.982 -16.753 1.00 73.44 118 ARG A N 1
ATOM 951 C CA . ARG A 1 118 ? 27.304 6.801 -17.255 1.00 73.44 118 ARG A CA 1
ATOM 952 C C . ARG A 1 118 ? 27.112 6.710 -18.767 1.00 73.44 118 ARG A C 1
ATOM 954 O O . ARG A 1 118 ? 25.988 6.896 -19.233 1.00 73.44 118 ARG A O 1
ATOM 961 N N . VAL A 1 119 ? 28.174 6.476 -19.535 1.00 78.25 119 VAL A N 1
ATOM 962 C CA . VAL A 1 119 ? 28.095 6.317 -20.994 1.00 78.25 119 VAL A CA 1
ATOM 963 C C . VAL A 1 119 ? 27.442 4.976 -21.314 1.00 78.25 119 VAL A C 1
ATOM 965 O O . VAL A 1 119 ? 26.543 4.914 -22.158 1.00 78.25 119 VAL A O 1
ATOM 968 N N . VAL A 1 120 ? 27.806 3.933 -20.564 1.00 76.44 120 VAL A N 1
ATOM 969 C CA . VAL A 1 120 ? 27.196 2.600 -20.658 1.00 76.44 120 VAL A CA 1
ATOM 970 C C . VAL A 1 120 ? 25.722 2.645 -20.267 1.00 76.44 120 VAL A C 1
ATOM 972 O O . VAL A 1 120 ? 24.893 2.140 -21.023 1.00 76.44 120 VAL A O 1
ATOM 975 N N . ILE A 1 121 ? 25.370 3.309 -19.159 1.00 76.94 121 ILE A N 1
ATOM 976 C CA . ILE A 1 121 ? 23.969 3.493 -18.747 1.00 76.94 121 ILE A CA 1
ATOM 977 C C . ILE A 1 121 ? 23.171 4.196 -19.845 1.00 76.94 121 ILE A C 1
ATOM 979 O O . ILE A 1 121 ? 22.137 3.684 -20.266 1.00 76.94 121 ILE A O 1
ATOM 983 N N . LYS A 1 122 ? 23.644 5.350 -20.342 1.00 76.62 122 LYS A N 1
ATOM 984 C CA . LYS A 1 122 ? 22.935 6.119 -21.379 1.00 76.62 122 LYS A CA 1
ATOM 985 C C . LYS A 1 122 ? 22.720 5.302 -22.648 1.00 76.62 122 LYS A C 1
ATOM 987 O O . LYS A 1 122 ? 21.612 5.285 -23.170 1.00 76.62 122 LYS A O 1
ATOM 992 N N . THR A 1 123 ? 23.758 4.615 -23.117 1.00 78.12 123 THR A N 1
ATOM 993 C CA . THR A 1 123 ? 23.705 3.825 -24.354 1.00 78.12 123 THR A CA 1
ATOM 994 C C . THR A 1 123 ? 22.756 2.639 -24.211 1.00 78.12 123 THR A C 1
ATOM 996 O O . THR A 1 123 ? 21.903 2.418 -25.066 1.00 78.12 123 THR A O 1
ATOM 999 N N . ARG A 1 124 ? 22.852 1.898 -23.100 1.00 77.75 124 ARG A N 1
ATOM 1000 C CA . ARG A 1 124 ? 22.006 0.727 -22.849 1.00 77.75 124 ARG A CA 1
AT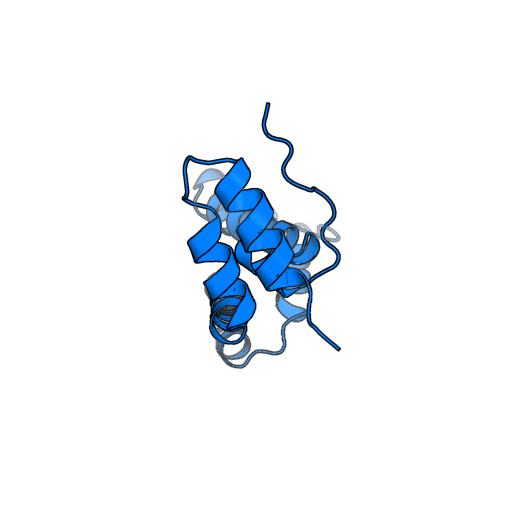OM 1001 C C . ARG A 1 124 ? 20.551 1.103 -22.589 1.00 77.75 124 ARG A C 1
ATOM 1003 O O . ARG A 1 124 ? 19.672 0.451 -23.144 1.00 77.75 124 ARG A O 1
ATOM 1010 N N . LEU A 1 125 ? 20.288 2.162 -21.817 1.00 74.94 125 LEU A N 1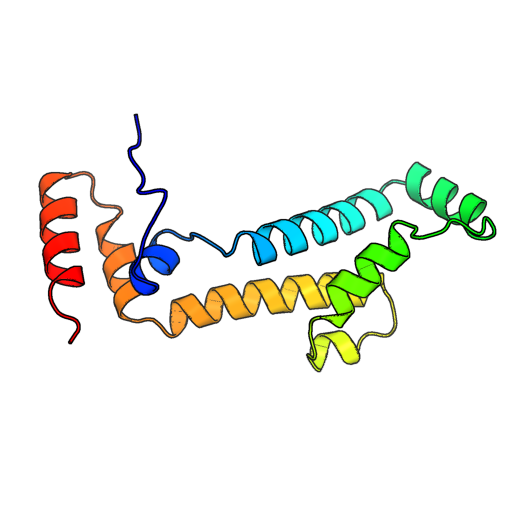
ATOM 1011 C CA . LEU A 1 125 ? 18.929 2.673 -21.610 1.00 74.94 125 LEU A CA 1
ATOM 1012 C C . LEU A 1 125 ? 18.317 3.148 -22.923 1.00 74.94 125 LEU A C 1
ATOM 1014 O O . LEU A 1 125 ? 17.195 2.773 -23.234 1.00 74.94 125 LEU A O 1
ATOM 1018 N N . PHE A 1 126 ? 19.056 3.934 -23.709 1.00 75.50 126 PHE A N 1
ATOM 1019 C CA . PHE A 1 126 ? 18.571 4.413 -24.998 1.00 75.50 126 PHE A CA 1
ATOM 1020 C C . PHE A 1 126 ? 18.227 3.255 -25.930 1.00 75.50 126 PHE A C 1
ATOM 1022 O O . PHE A 1 126 ? 17.154 3.280 -26.510 1.00 75.50 126 PHE A O 1
ATOM 1029 N N . ASN A 1 127 ? 19.074 2.224 -26.015 1.00 74.38 127 ASN A N 1
ATOM 1030 C CA . ASN A 1 127 ? 18.819 1.046 -26.848 1.00 74.38 127 ASN A CA 1
ATOM 1031 C C . ASN A 1 127 ? 17.644 0.195 -26.344 1.00 74.38 127 ASN A C 1
ATOM 1033 O O . ASN A 1 127 ? 16.861 -0.279 -27.159 1.00 74.38 127 ASN A O 1
ATOM 1037 N N . SER A 1 128 ? 17.498 0.039 -25.025 1.00 70.50 128 SER A N 1
ATOM 1038 C CA . SER A 1 128 ? 16.404 -0.744 -24.422 1.00 70.50 128 SER A CA 1
ATOM 1039 C C . SER A 1 128 ? 15.054 -0.033 -24.527 1.00 70.50 128 SER A C 1
ATOM 1041 O O . SER A 1 128 ? 14.019 -0.678 -24.587 1.00 70.50 128 SER A O 1
ATOM 1043 N N . LEU A 1 129 ? 15.060 1.303 -24.570 1.00 69.44 129 LEU A N 1
ATOM 1044 C CA . LEU A 1 129 ? 13.861 2.129 -24.719 1.00 69.44 129 LEU A CA 1
ATOM 1045 C C . LEU A 1 129 ? 13.556 2.481 -26.185 1.00 69.44 129 LEU A C 1
ATOM 1047 O O . LEU A 1 129 ? 12.517 3.082 -26.451 1.00 69.44 129 LEU A O 1
ATOM 1051 N N . LYS A 1 130 ? 14.455 2.177 -27.137 1.00 61.00 130 LYS A N 1
ATOM 1052 C CA . LYS A 1 130 ? 14.354 2.690 -28.516 1.00 61.00 130 LYS A CA 1
ATOM 1053 C C . LYS A 1 130 ? 13.357 1.971 -29.417 1.00 61.00 130 LYS A C 1
ATOM 1055 O O . LYS A 1 130 ? 13.132 2.461 -30.518 1.00 61.00 130 LYS A O 1
ATOM 1060 N N . PHE A 1 131 ? 12.774 0.851 -29.008 1.00 50.03 131 PHE A N 1
ATOM 1061 C CA . PHE A 1 131 ? 11.891 0.082 -29.884 1.00 50.03 131 PHE A CA 1
ATOM 1062 C C . PHE A 1 131 ? 10.727 -0.520 -29.100 1.00 50.03 131 PHE A C 1
ATOM 1064 O O . PHE A 1 131 ? 10.794 -1.654 -28.648 1.00 50.03 131 PHE A O 1
ATOM 1071 N N . GLY A 1 132 ? 9.662 0.268 -28.976 1.00 42.62 132 GLY A N 1
ATOM 1072 C CA . GLY A 1 132 ? 8.311 -0.205 -28.698 1.00 42.62 132 GLY A CA 1
ATOM 1073 C C . GLY A 1 132 ? 7.363 0.502 -29.664 1.00 42.62 132 GLY A C 1
ATOM 1074 O O . GLY A 1 132 ? 6.957 1.634 -29.402 1.00 42.62 132 GLY A O 1
ATOM 1075 N N . VAL A 1 133 ? 7.120 -0.128 -30.817 1.00 35.59 133 VAL A N 1
ATOM 1076 C CA . VAL A 1 133 ? 5.875 0.029 -31.588 1.00 35.59 133 VAL A CA 1
ATOM 1077 C C . VAL A 1 133 ? 4.910 -1.009 -31.044 1.00 35.59 133 VAL A C 1
ATOM 1079 O O . VAL A 1 133 ? 5.381 -2.153 -30.852 1.00 35.59 133 VAL A O 1
#

Radius of gyration: 20.38 Å; chains: 1; bounding box: 49×27×57 Å

Secondary structure (DSSP, 8-state):
-----S----HHHHHHTT---HHHHHHHHHHHHHHHHTTSHHHHHHHHHHTTS--TT-HHHHHHHHHHT---HHHHT--SHHHHHHHHHHHHHHHHHHHHHH-HHHHHHHHHTT-S-HHHHHHHHHHHHS---

pLDDT: mean 77.78, std 11.97, range [32.09, 92.31]